Protein AF-A0A443QGS2-F1 (afdb_monomer_lite)

Secondary structure (DSSP, 8-state):
-HHHHHHHHHHHSHHHHHHHHHS-TTTHHHHHHHHHHHHHHHHHHHHHHHHH-GGGGTSS--S-HHHHHHTT-HHHHHHHHHHHHHHTT---TTHHHHHHHHHHHHHHHHHHHHHHH-

Organism: NCBI:txid1965070

Radius of gyration: 27.71 Å; chains: 1; bounding box: 65×20×73 Å

InterPro domains:
  IPR036259 MFS transporter superfamily [G3DSA:1.20.1250.20] (11-88)

pLDDT: mean 75.96, std 11.64, range [50.81, 92.56]

Foldseek 3Di:
DVVVVVVVVCVVCVVVVVVLVVDDPVCSVVSVVVVVVVVVVVVVVVVVVCVVCVVVVVVPQQDDLVVCLVVVVNVSSLVSVVVVCVVVVHDPPCSVVVSVVVSVVVVVVVVVVVVVVD

Sequence (118 aa):
NKQRKVLSTRYLTGGSSLGVETVGPKYRAVAGIAYQFGWATGYVILPCIAYLVRDFRILIIPESIRWQLTHGKEKQAIKSLMNAMKVNKLPMDGIDEKINILKQNLRSVSNEILLMNS

Structure (mmCIF, N/CA/C/O backbone):
data_AF-A0A443QGS2-F1
#
_entry.id   AF-A0A443QGS2-F1
#
loop_
_atom_site.group_PDB
_atom_site.id
_atom_site.type_symbol
_atom_site.label_atom_id
_atom_site.label_alt_id
_atom_site.label_comp_id
_atom_site.label_asym_id
_atom_site.label_entity_id
_atom_site.label_seq_id
_atom_site.pdbx_PDB_ins_code
_atom_site.Cartn_x
_atom_site.Cartn_y
_atom_site.Cartn_z
_atom_site.occupancy
_atom_site.B_iso_or_equiv
_atom_site.auth_seq_id
_atom_site.auth_comp_id
_atom_site.auth_asym_id
_atom_site.auth_atom_id
_atom_site.pdbx_PDB_model_num
ATOM 1 N N . ASN A 1 1 ? 42.484 3.265 -5.809 1.00 56.75 1 ASN A N 1
ATOM 2 C CA . ASN A 1 1 ? 41.052 3.654 -5.892 1.00 56.75 1 ASN A CA 1
ATOM 3 C C . ASN A 1 1 ? 40.466 3.766 -7.306 1.00 56.75 1 ASN A C 1
ATOM 5 O O . ASN A 1 1 ? 39.280 3.509 -7.461 1.00 56.75 1 ASN A O 1
ATOM 9 N N . LYS A 1 2 ? 41.246 4.089 -8.352 1.00 55.62 2 LYS A N 1
ATOM 10 C CA . LYS A 1 2 ? 40.752 4.156 -9.747 1.00 55.62 2 LYS A CA 1
ATOM 11 C C . LYS A 1 2 ? 40.371 2.776 -10.320 1.00 55.62 2 LYS A C 1
ATOM 13 O O . LYS A 1 2 ? 39.297 2.624 -10.884 1.00 55.62 2 LYS A O 1
ATOM 18 N N . GLN A 1 3 ? 41.184 1.750 -10.048 1.00 50.81 3 GLN A N 1
ATOM 19 C CA . GLN A 1 3 ? 40.966 0.370 -10.516 1.00 50.81 3 GLN A CA 1
ATOM 20 C C . GLN A 1 3 ? 39.679 -0.279 -9.966 1.00 50.81 3 GLN A C 1
ATOM 22 O O . GLN A 1 3 ? 38.986 -0.980 -10.693 1.00 50.81 3 GLN A O 1
ATOM 27 N N . ARG A 1 4 ? 39.287 0.006 -8.712 1.00 56.00 4 ARG A N 1
ATOM 28 C CA . ARG A 1 4 ? 38.037 -0.525 -8.128 1.00 56.00 4 ARG A CA 1
ATOM 29 C C . ARG A 1 4 ? 36.776 0.103 -8.730 1.00 56.00 4 ARG A C 1
ATOM 31 O O . ARG A 1 4 ? 35.792 -0.605 -8.909 1.00 56.00 4 ARG A O 1
ATOM 38 N N . LYS A 1 5 ? 36.820 1.389 -9.106 1.00 56.66 5 LYS A N 1
ATOM 39 C CA . LYS A 1 5 ? 35.726 2.034 -9.855 1.00 56.66 5 LYS A CA 1
ATOM 40 C C . LYS A 1 5 ? 35.592 1.447 -11.262 1.00 56.66 5 LYS A C 1
ATOM 42 O O . LYS A 1 5 ? 34.486 1.127 -11.668 1.00 56.66 5 LYS A O 1
ATOM 47 N N . VAL A 1 6 ? 36.710 1.214 -11.957 1.00 59.91 6 VAL A N 1
ATOM 48 C CA . VAL A 1 6 ? 36.713 0.592 -13.296 1.00 59.91 6 VAL A CA 1
ATOM 49 C C . VAL A 1 6 ? 36.167 -0.838 -13.254 1.00 59.91 6 VAL A C 1
ATOM 51 O O . VAL A 1 6 ? 35.366 -1.212 -14.105 1.00 59.91 6 VAL A O 1
ATOM 54 N N . LEU A 1 7 ? 36.548 -1.630 -12.248 1.00 54.41 7 LEU A N 1
ATOM 55 C CA . LEU A 1 7 ? 36.019 -2.983 -12.061 1.00 54.41 7 LEU A CA 1
ATOM 56 C C . LEU A 1 7 ? 34.513 -2.965 -11.751 1.00 54.41 7 LEU A C 1
ATOM 58 O O . LEU A 1 7 ? 33.767 -3.705 -12.378 1.00 54.41 7 LEU A O 1
ATOM 62 N N . SER A 1 8 ? 34.043 -2.073 -10.873 1.00 54.03 8 SER A N 1
ATOM 63 C CA . SER A 1 8 ? 32.611 -1.914 -10.559 1.00 54.03 8 SER A CA 1
ATOM 64 C C . SER A 1 8 ? 31.769 -1.524 -11.779 1.00 54.03 8 SER A C 1
ATOM 66 O O . SER A 1 8 ? 30.695 -2.091 -11.980 1.00 54.03 8 SER A O 1
ATOM 68 N N . THR A 1 9 ? 32.264 -0.618 -12.628 1.00 55.66 9 THR A N 1
ATOM 69 C CA . THR A 1 9 ? 31.581 -0.251 -13.875 1.00 55.66 9 THR A CA 1
ATOM 70 C C . THR A 1 9 ? 31.469 -1.442 -14.827 1.00 55.66 9 THR A C 1
ATOM 72 O O . THR A 1 9 ? 30.424 -1.606 -15.441 1.00 55.66 9 THR A O 1
ATOM 75 N N . ARG A 1 10 ? 32.483 -2.317 -14.898 1.00 54.81 10 ARG A N 1
ATOM 76 C CA . ARG A 1 10 ? 32.477 -3.504 -15.776 1.00 54.81 10 ARG A CA 1
ATOM 77 C C . ARG A 1 10 ? 31.463 -4.575 -15.366 1.00 54.81 10 ARG A C 1
ATOM 79 O O . ARG A 1 10 ? 30.946 -5.256 -16.243 1.00 54.81 10 ARG A O 1
ATOM 86 N N . TYR A 1 11 ? 31.145 -4.717 -14.078 1.00 55.44 11 TYR A N 1
ATOM 87 C CA . TYR A 1 11 ? 30.122 -5.676 -13.632 1.00 55.44 11 TYR A CA 1
ATOM 88 C C . TYR A 1 11 ? 28.693 -5.176 -13.887 1.00 55.44 11 TYR A C 1
ATOM 90 O O . TYR A 1 11 ? 27.824 -5.972 -14.227 1.00 55.44 11 TYR A O 1
ATOM 98 N N . LEU A 1 12 ? 28.453 -3.863 -13.792 1.00 57.66 12 LEU A N 1
ATOM 99 C CA . LEU A 1 12 ? 27.133 -3.264 -14.036 1.00 57.66 12 LEU A CA 1
ATOM 100 C C . LEU A 1 12 ? 26.742 -3.252 -15.525 1.00 57.66 12 LEU A C 1
ATOM 102 O O . LEU A 1 12 ? 25.567 -3.399 -15.844 1.00 57.66 12 LEU A O 1
ATOM 106 N N . THR A 1 13 ? 27.707 -3.123 -16.442 1.00 56.34 13 THR A N 1
ATOM 107 C CA . THR A 1 13 ? 27.484 -3.187 -17.904 1.00 56.34 13 THR A CA 1
ATOM 108 C C . THR A 1 13 ? 27.854 -4.532 -18.534 1.00 56.34 13 THR A C 1
ATOM 110 O O . THR A 1 13 ? 27.702 -4.710 -19.747 1.00 56.34 13 THR A O 1
ATOM 113 N N . GLY A 1 14 ? 28.324 -5.498 -17.741 1.00 61.41 14 GLY A N 1
ATOM 114 C CA . GLY A 1 14 ? 28.805 -6.792 -18.231 1.00 61.41 14 GLY A CA 1
ATOM 115 C C . GLY A 1 14 ? 27.741 -7.580 -18.997 1.00 61.41 14 GLY A C 1
ATOM 116 O O . GLY A 1 14 ? 28.028 -8.112 -20.064 1.00 61.41 14 GLY A O 1
ATOM 117 N N . GLY A 1 15 ? 26.490 -7.570 -18.523 1.00 65.81 15 GLY A N 1
ATOM 118 C CA . GLY A 1 15 ? 25.382 -8.285 -19.172 1.00 65.81 15 GLY A CA 1
ATOM 119 C C . GLY A 1 15 ? 25.067 -7.771 -20.581 1.00 65.81 15 GLY A C 1
ATOM 120 O O . GLY A 1 15 ? 24.931 -8.555 -21.516 1.00 65.81 15 GLY A O 1
ATOM 121 N N . SER A 1 16 ? 25.032 -6.448 -20.762 1.00 61.94 16 SER A N 1
ATOM 122 C CA . SER A 1 16 ? 24.837 -5.828 -22.078 1.00 61.94 16 SER A CA 1
ATOM 123 C C . SER A 1 16 ? 26.016 -6.112 -23.005 1.00 61.94 16 SER A C 1
ATOM 125 O O . SER A 1 16 ? 25.807 -6.387 -24.180 1.00 61.94 16 SER A O 1
ATOM 127 N N . SER A 1 17 ? 27.238 -6.103 -22.460 1.00 60.09 17 SER A N 1
ATOM 128 C CA . SER A 1 17 ? 28.494 -6.316 -23.191 1.00 60.09 17 SER A CA 1
ATOM 129 C C . SER A 1 17 ? 28.584 -7.715 -23.807 1.00 60.09 17 SER A C 1
ATOM 131 O O . SER A 1 17 ? 28.897 -7.824 -24.988 1.00 60.09 17 SER A O 1
ATOM 133 N N . LEU A 1 18 ? 28.219 -8.759 -23.051 1.00 67.88 18 LEU A N 1
ATOM 134 C CA . LEU A 1 18 ? 28.167 -10.149 -23.536 1.00 67.88 18 LEU A CA 1
ATOM 135 C C . LEU A 1 18 ? 27.121 -10.336 -24.653 1.00 67.88 18 LEU A C 1
ATOM 137 O O . LEU A 1 18 ? 27.335 -11.082 -25.611 1.00 67.88 18 LEU A O 1
ATOM 141 N N . GLY A 1 19 ? 26.002 -9.610 -24.563 1.00 64.12 19 GLY A N 1
ATOM 142 C CA . GLY A 1 19 ? 24.993 -9.549 -25.622 1.00 64.12 19 GLY A CA 1
ATOM 143 C C . GLY A 1 19 ? 25.526 -8.890 -26.895 1.00 64.12 19 GLY A C 1
ATOM 144 O O . GLY A 1 19 ? 25.335 -9.424 -27.981 1.00 64.12 19 GLY A O 1
ATOM 145 N N . VAL A 1 20 ? 26.263 -7.774 -26.788 1.00 65.38 20 VAL A N 1
ATOM 146 C CA . VAL A 1 20 ? 26.910 -7.155 -27.965 1.00 65.38 20 VAL A CA 1
ATOM 147 C C . VAL A 1 20 ? 28.120 -7.945 -28.482 1.00 65.38 20 VAL A C 1
ATOM 149 O O . VAL A 1 20 ? 28.579 -7.711 -29.600 1.00 65.38 20 VAL A O 1
ATOM 152 N N . GLU A 1 21 ? 28.659 -8.860 -27.680 1.00 68.88 21 GLU A N 1
ATOM 153 C CA . GLU A 1 21 ? 29.773 -9.735 -28.044 1.00 68.88 21 GLU A CA 1
ATOM 154 C C . GLU A 1 21 ? 29.316 -10.923 -28.902 1.00 68.88 21 GLU A C 1
ATOM 156 O O . GLU A 1 21 ? 30.022 -11.301 -29.835 1.00 68.88 21 GLU A O 1
ATOM 161 N N . THR A 1 22 ? 28.105 -11.436 -28.661 1.00 69.31 22 THR A N 1
ATOM 162 C CA . THR A 1 22 ? 27.481 -12.516 -29.449 1.00 69.31 22 THR A CA 1
ATOM 163 C C . THR A 1 22 ? 26.924 -12.046 -30.799 1.00 69.31 22 THR A C 1
ATOM 165 O O . THR A 1 22 ? 26.867 -12.835 -31.742 1.00 69.31 22 THR A O 1
ATOM 168 N N . VAL A 1 23 ? 26.574 -10.762 -30.951 1.00 64.94 23 VAL A N 1
ATOM 169 C CA . VAL A 1 23 ? 26.266 -10.150 -32.262 1.00 64.94 23 VAL A CA 1
ATOM 170 C C . VAL A 1 23 ? 27.534 -9.626 -32.940 1.00 64.94 23 VAL A C 1
ATOM 172 O O . VAL A 1 23 ? 28.334 -8.891 -32.360 1.00 64.94 23 VAL A O 1
ATOM 175 N N . GLY A 1 24 ? 27.702 -9.965 -34.220 1.00 64.25 24 GLY A N 1
ATOM 176 C CA . GLY A 1 24 ? 28.843 -9.519 -35.023 1.00 64.25 24 GLY A CA 1
ATOM 177 C C . GLY A 1 24 ? 28.987 -7.984 -35.096 1.00 64.25 24 GLY A C 1
ATOM 178 O O . GLY A 1 24 ? 28.000 -7.254 -34.956 1.00 64.25 24 GLY A O 1
ATOM 179 N N . PRO A 1 25 ? 30.202 -7.462 -35.374 1.00 63.53 25 PRO A N 1
ATOM 180 C CA . PRO A 1 25 ? 30.545 -6.034 -35.286 1.00 63.53 25 PRO A CA 1
ATOM 181 C C . PRO A 1 25 ? 29.635 -5.096 -36.095 1.00 63.53 25 PRO A C 1
ATOM 183 O O . PRO A 1 25 ? 29.470 -3.940 -35.715 1.00 63.53 25 PRO A O 1
ATOM 186 N N . LYS A 1 26 ? 28.992 -5.594 -37.160 1.00 67.19 26 LYS A N 1
ATOM 187 C CA . LYS A 1 26 ? 28.046 -4.833 -37.991 1.00 67.19 26 LYS A CA 1
ATOM 188 C C . LYS A 1 26 ? 26.722 -4.488 -37.292 1.00 67.19 26 LYS A C 1
ATOM 190 O O . LYS A 1 26 ? 26.109 -3.493 -37.656 1.00 67.19 26 LYS A O 1
ATOM 195 N N . TYR A 1 27 ? 26.290 -5.260 -36.292 1.00 68.56 27 TYR A N 1
ATOM 196 C CA . TYR A 1 27 ? 24.969 -5.102 -35.660 1.00 68.56 27 TYR A CA 1
ATOM 197 C C . TYR A 1 27 ? 25.027 -4.564 -34.225 1.00 68.56 27 TYR A C 1
ATOM 199 O O . TYR A 1 27 ? 23.987 -4.351 -33.602 1.00 68.56 27 TYR A O 1
ATOM 207 N N . ARG A 1 28 ? 26.228 -4.284 -33.697 1.00 69.06 28 ARG A N 1
ATOM 208 C CA . ARG A 1 28 ? 26.406 -3.846 -32.302 1.00 69.06 28 ARG A CA 1
ATOM 209 C C . ARG A 1 28 ? 25.696 -2.537 -31.971 1.00 69.06 28 ARG A C 1
ATOM 211 O O . ARG A 1 28 ? 25.069 -2.428 -30.922 1.00 69.06 28 ARG A O 1
ATOM 218 N N . ALA A 1 29 ? 25.766 -1.560 -32.875 1.00 71.19 29 ALA A N 1
ATOM 219 C CA . ALA A 1 29 ? 25.097 -0.274 -32.694 1.00 71.19 29 ALA A CA 1
ATOM 220 C C . ALA A 1 29 ? 23.567 -0.432 -32.668 1.00 71.19 29 ALA A C 1
ATOM 222 O O . ALA A 1 29 ? 22.901 0.156 -31.822 1.00 71.19 29 ALA A O 1
ATOM 223 N N . VAL A 1 30 ? 23.019 -1.288 -33.536 1.00 76.75 30 VAL A N 1
ATOM 224 C CA . VAL A 1 30 ? 21.575 -1.554 -33.616 1.00 76.75 30 VAL A CA 1
ATOM 225 C C . VAL A 1 30 ? 21.073 -2.258 -32.353 1.00 76.75 30 VAL A C 1
ATOM 227 O O . VAL A 1 30 ? 20.041 -1.867 -31.816 1.00 76.75 30 VAL A O 1
ATOM 230 N N . ALA A 1 31 ? 21.821 -3.234 -31.828 1.00 73.19 31 ALA A N 1
ATOM 231 C CA . ALA A 1 31 ? 21.474 -3.924 -30.584 1.00 73.19 31 ALA A CA 1
ATOM 232 C C . ALA A 1 31 ? 21.457 -2.974 -29.370 1.00 73.19 31 ALA A C 1
ATOM 234 O O . ALA A 1 31 ? 20.539 -3.028 -28.551 1.00 73.19 31 ALA A O 1
ATOM 235 N N . GLY A 1 32 ? 22.432 -2.059 -29.282 1.00 73.69 32 GLY A N 1
ATOM 236 C CA . GLY A 1 32 ? 22.455 -1.024 -28.245 1.00 73.69 32 GLY A CA 1
ATOM 237 C C . GLY A 1 32 ? 21.268 -0.064 -28.350 1.00 73.69 32 GLY A C 1
ATOM 238 O O . GLY A 1 32 ? 20.624 0.235 -27.348 1.00 73.69 32 GLY A O 1
ATOM 239 N N . ILE A 1 33 ? 20.930 0.368 -29.566 1.00 80.31 33 ILE A N 1
ATOM 240 C CA . ILE A 1 33 ? 19.781 1.243 -29.826 1.00 80.31 33 ILE A CA 1
ATOM 241 C C . ILE A 1 33 ? 18.462 0.542 -29.464 1.00 80.31 33 ILE A C 1
ATOM 243 O O . ILE A 1 33 ? 17.637 1.124 -28.764 1.00 80.31 33 ILE A O 1
ATOM 247 N N . ALA A 1 34 ? 18.282 -0.721 -29.859 1.00 82.31 34 ALA A N 1
ATOM 248 C CA . ALA A 1 34 ? 17.091 -1.507 -29.531 1.00 82.31 34 ALA A CA 1
ATOM 249 C C . ALA A 1 34 ? 16.896 -1.675 -28.013 1.00 82.31 34 ALA A C 1
ATOM 251 O O . ALA A 1 34 ? 15.777 -1.548 -27.516 1.00 82.31 34 ALA A O 1
ATOM 252 N N . TYR A 1 35 ? 17.983 -1.888 -27.263 1.00 79.62 35 TYR A N 1
ATOM 253 C CA . TYR A 1 35 ? 17.939 -1.953 -25.801 1.00 79.62 35 TYR A CA 1
ATOM 254 C C . TYR A 1 35 ? 17.467 -0.630 -25.181 1.00 79.62 35 TYR A C 1
ATOM 256 O O . TYR A 1 35 ? 16.583 -0.625 -24.324 1.00 79.62 35 TYR A O 1
ATOM 264 N N . GLN A 1 36 ? 18.002 0.498 -25.656 1.00 81.50 36 GLN A N 1
ATOM 265 C CA . GLN A 1 36 ? 17.595 1.823 -25.178 1.00 81.50 36 GLN A CA 1
ATOM 266 C C . GLN A 1 36 ? 16.138 2.142 -25.523 1.00 81.50 36 GLN A C 1
ATOM 268 O O . GLN A 1 36 ? 15.435 2.731 -24.703 1.00 81.50 36 GLN A O 1
ATOM 273 N N . PHE A 1 37 ? 15.657 1.706 -26.690 1.00 86.31 37 PHE A N 1
ATOM 274 C CA . PHE A 1 37 ? 14.241 1.811 -27.036 1.00 86.31 37 PHE A CA 1
ATOM 275 C C . PHE A 1 37 ? 13.359 0.992 -26.093 1.00 86.31 37 PHE A C 1
ATOM 277 O O . PHE A 1 37 ? 12.353 1.518 -25.637 1.00 86.31 37 PHE A O 1
ATOM 284 N N . GLY A 1 38 ? 13.753 -0.228 -25.714 1.00 86.56 38 GLY A N 1
ATOM 285 C CA . GLY A 1 38 ? 13.016 -1.017 -24.717 1.00 86.56 38 GLY A CA 1
ATOM 286 C C . GLY A 1 38 ? 12.844 -0.280 -23.382 1.00 86.56 38 GLY A C 1
ATOM 287 O O . GLY A 1 38 ? 11.741 -0.226 -22.834 1.00 86.56 38 GLY A O 1
ATOM 288 N N . TRP A 1 39 ? 13.908 0.367 -22.899 1.00 84.62 39 TRP A N 1
ATOM 289 C CA . TRP A 1 39 ? 13.856 1.197 -21.691 1.00 84.62 39 TRP A CA 1
ATOM 290 C C . TRP A 1 39 ? 12.990 2.448 -21.860 1.00 84.62 39 TRP A C 1
ATOM 292 O O . TRP A 1 39 ? 12.152 2.733 -21.003 1.00 84.62 39 TRP A O 1
ATOM 302 N N . ALA A 1 40 ? 13.150 3.180 -22.964 1.00 90.06 40 ALA A N 1
ATOM 303 C CA . ALA A 1 40 ? 12.357 4.374 -23.253 1.00 90.06 40 ALA A CA 1
ATOM 304 C C . ALA A 1 40 ? 10.860 4.046 -23.368 1.00 90.06 40 ALA A C 1
ATOM 306 O O . ALA A 1 40 ? 10.021 4.733 -22.786 1.00 90.06 40 ALA A O 1
ATOM 307 N N . THR A 1 41 ? 10.524 2.953 -24.051 1.00 90.88 41 THR A N 1
ATOM 308 C CA . THR A 1 41 ? 9.157 2.447 -24.164 1.00 90.88 41 THR A CA 1
ATOM 309 C C . THR A 1 41 ? 8.591 2.078 -22.794 1.00 90.88 41 THR A C 1
ATOM 311 O O . THR A 1 41 ? 7.462 2.457 -22.495 1.00 90.88 41 THR A O 1
ATOM 314 N N . GLY A 1 42 ? 9.375 1.441 -21.918 1.00 90.75 42 GLY A N 1
ATOM 315 C CA . GLY A 1 42 ? 8.975 1.185 -20.530 1.00 90.75 42 GLY A CA 1
ATOM 316 C C . GLY A 1 42 ? 8.622 2.464 -19.761 1.00 90.75 42 GLY A C 1
ATOM 317 O O . GLY A 1 42 ? 7.556 2.534 -19.151 1.00 90.75 42 GLY A O 1
ATOM 318 N N . TYR A 1 43 ? 9.457 3.504 -19.853 1.00 89.31 43 TYR A N 1
ATOM 319 C CA . TYR A 1 43 ? 9.202 4.799 -19.205 1.00 89.31 43 TYR A CA 1
ATOM 320 C C . TYR A 1 43 ? 7.965 5.530 -19.730 1.00 89.31 43 TYR A C 1
ATOM 322 O O . TYR A 1 43 ? 7.358 6.287 -18.979 1.00 89.31 43 TYR A O 1
ATOM 330 N N . VAL A 1 44 ? 7.581 5.316 -20.989 1.00 92.56 44 VAL A N 1
ATOM 331 C CA . VAL A 1 44 ? 6.370 5.911 -21.577 1.00 92.56 44 VAL A CA 1
ATOM 332 C C . VAL A 1 44 ? 5.126 5.081 -21.246 1.00 92.56 44 VAL A C 1
ATOM 334 O O . VAL A 1 44 ? 4.073 5.639 -20.939 1.00 92.56 44 VAL A O 1
ATOM 337 N N . ILE A 1 45 ? 5.238 3.751 -21.250 1.00 91.81 45 ILE A N 1
ATOM 338 C CA . ILE A 1 45 ? 4.121 2.841 -20.966 1.00 91.81 45 ILE A CA 1
ATOM 339 C C . ILE A 1 45 ? 3.718 2.894 -19.490 1.00 91.81 45 ILE A C 1
ATOM 341 O O . ILE A 1 45 ? 2.525 2.891 -19.193 1.00 91.81 45 ILE A O 1
ATOM 345 N N . LEU A 1 46 ? 4.673 2.981 -18.560 1.00 85.69 46 LEU A N 1
ATOM 346 C CA . LEU A 1 46 ? 4.391 2.975 -17.121 1.00 85.69 46 LEU A CA 1
ATOM 347 C C . LEU A 1 46 ? 3.412 4.089 -16.673 1.00 85.69 46 LEU A C 1
ATOM 349 O O . LEU A 1 46 ? 2.402 3.760 -16.048 1.00 85.69 46 LEU A O 1
ATOM 353 N N . PRO A 1 47 ? 3.618 5.381 -17.013 1.00 87.06 47 PRO A N 1
ATOM 354 C CA . PRO A 1 47 ? 2.655 6.437 -16.706 1.00 87.06 47 PRO A CA 1
ATOM 355 C C . PRO A 1 47 ? 1.372 6.325 -17.538 1.00 87.06 47 PRO A C 1
ATOM 357 O O . PRO A 1 47 ? 0.318 6.749 -17.074 1.00 87.06 47 PRO A O 1
ATOM 360 N N . CYS A 1 48 ? 1.428 5.733 -18.735 1.00 84.94 48 CYS A N 1
ATOM 361 C CA . CYS A 1 48 ? 0.247 5.507 -19.568 1.00 84.94 48 CYS A CA 1
ATOM 362 C C . CYS A 1 48 ? -0.705 4.483 -18.919 1.00 84.94 48 CYS A C 1
ATOM 364 O O . CYS A 1 48 ? -1.900 4.741 -18.780 1.00 84.94 48 CYS A O 1
ATOM 366 N N . ILE A 1 49 ? -0.166 3.372 -18.405 1.00 83.94 49 ILE A N 1
ATOM 367 C CA . ILE A 1 49 ? -0.921 2.387 -17.616 1.00 83.94 49 ILE A CA 1
ATOM 368 C C . ILE A 1 49 ? -1.394 3.006 -16.298 1.00 83.94 49 ILE A C 1
ATOM 370 O O . ILE A 1 49 ? -2.551 2.827 -15.925 1.00 83.94 49 ILE A O 1
ATOM 374 N N . ALA A 1 50 ? -0.543 3.776 -15.613 1.00 82.56 50 ALA A N 1
ATOM 375 C CA . ALA A 1 50 ? -0.929 4.462 -14.379 1.00 82.56 50 ALA A CA 1
ATOM 376 C C . ALA A 1 50 ? -2.056 5.494 -14.594 1.00 82.56 50 ALA A C 1
ATOM 378 O O . ALA A 1 50 ? -2.863 5.722 -13.695 1.00 82.56 50 ALA A O 1
ATOM 379 N N . TYR A 1 51 ? -2.139 6.105 -15.781 1.00 78.75 51 TYR A N 1
ATOM 380 C CA . TYR A 1 51 ? -3.233 7.002 -16.150 1.00 78.75 51 TYR A CA 1
ATOM 381 C C . TYR A 1 51 ? -4.547 6.246 -16.391 1.00 78.75 51 TYR A C 1
ATOM 383 O O . TYR A 1 51 ? -5.607 6.710 -15.963 1.00 78.75 51 TYR A O 1
ATOM 391 N N . LEU A 1 52 ? -4.480 5.081 -17.046 1.00 79.06 52 LEU A N 1
ATOM 392 C CA . LEU A 1 52 ? -5.643 4.226 -17.310 1.00 79.06 52 LEU A CA 1
ATOM 393 C C . LEU A 1 52 ? -6.166 3.549 -16.032 1.00 79.06 52 LEU A C 1
ATOM 395 O O . LEU A 1 52 ? -7.374 3.466 -15.828 1.00 79.06 52 LEU A O 1
ATOM 399 N N . VAL A 1 53 ? -5.274 3.130 -15.133 1.00 73.38 53 VAL A N 1
ATOM 400 C CA . VAL A 1 53 ? -5.608 2.539 -13.827 1.00 73.38 53 VAL A CA 1
ATOM 401 C C . VAL A 1 53 ? -5.573 3.631 -12.752 1.00 73.38 53 VAL A C 1
ATOM 403 O O . VAL A 1 53 ? -4.739 3.639 -11.847 1.00 73.38 53 VAL A O 1
ATOM 406 N N . ARG A 1 54 ? -6.498 4.594 -12.852 1.00 63.50 54 ARG A N 1
ATOM 407 C CA . ARG A 1 54 ? -6.636 5.713 -11.892 1.00 63.50 54 ARG A CA 1
ATOM 408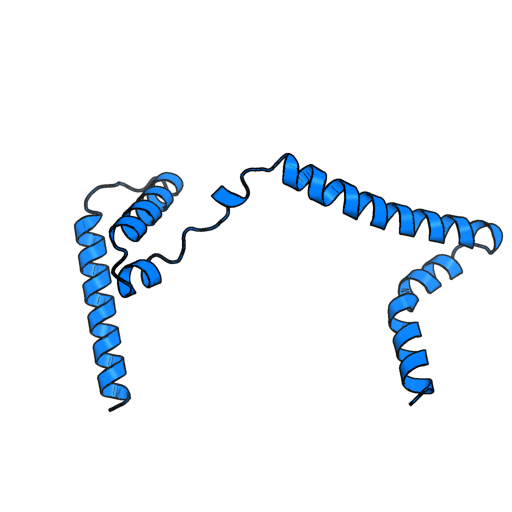 C C . ARG A 1 54 ? -7.002 5.244 -10.469 1.00 63.50 54 ARG A C 1
ATOM 410 O O . ARG A 1 54 ? -6.793 5.975 -9.500 1.00 63.50 54 ARG A O 1
ATOM 417 N N . ASP A 1 55 ? -7.498 4.016 -10.337 1.00 60.84 55 ASP A N 1
ATOM 418 C CA . ASP A 1 55 ? -8.012 3.424 -9.098 1.00 60.84 55 ASP A CA 1
ATOM 419 C C . ASP A 1 55 ? -6.950 2.765 -8.205 1.00 60.84 55 ASP A C 1
ATOM 421 O O . ASP A 1 55 ? -7.287 2.026 -7.281 1.00 60.84 55 ASP A O 1
ATOM 425 N N . PHE A 1 56 ? -5.658 3.066 -8.377 1.00 59.88 56 PHE A N 1
ATOM 426 C CA . PHE A 1 56 ? -4.632 2.605 -7.426 1.00 59.88 56 PHE A CA 1
ATOM 427 C C . PHE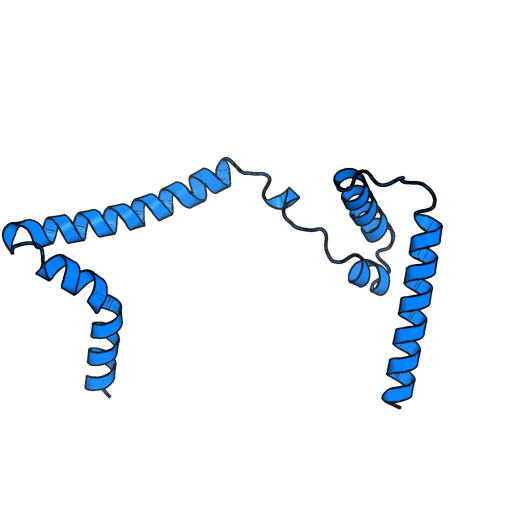 A 1 56 ? -4.926 3.041 -5.976 1.00 59.88 56 PHE A C 1
ATOM 429 O O . PHE A 1 56 ? -4.466 2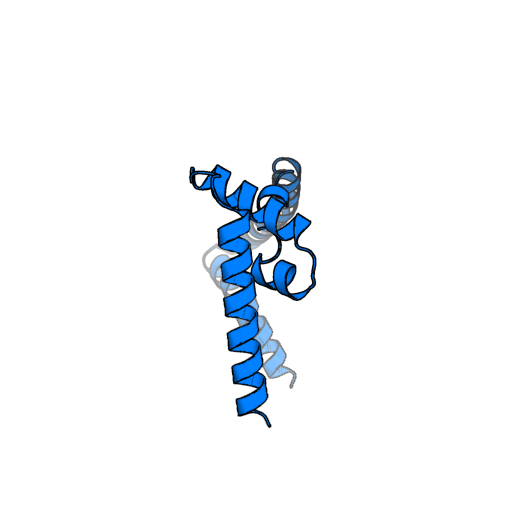.403 -5.036 1.00 59.88 56 PHE A O 1
ATOM 436 N N . ARG A 1 57 ? -5.740 4.091 -5.779 1.00 55.88 57 ARG A N 1
ATOM 437 C CA . ARG A 1 57 ? -6.221 4.537 -4.460 1.00 55.88 57 ARG A CA 1
ATOM 438 C C . ARG A 1 57 ? -7.193 3.562 -3.792 1.00 55.88 57 ARG A C 1
ATOM 440 O O . ARG A 1 57 ? -7.264 3.562 -2.571 1.00 55.88 57 ARG A O 1
ATOM 447 N N . ILE A 1 58 ? -7.905 2.730 -4.555 1.00 56.47 58 ILE A N 1
ATOM 448 C CA . ILE A 1 58 ? -8.713 1.624 -4.009 1.00 56.47 58 ILE A CA 1
ATOM 449 C C . ILE A 1 58 ? -7.807 0.478 -3.535 1.00 56.47 58 ILE A C 1
ATOM 451 O O . ILE A 1 58 ? -8.167 -0.243 -2.609 1.00 56.47 58 ILE A O 1
ATOM 455 N N . LEU A 1 59 ? -6.608 0.352 -4.117 1.00 53.09 59 LEU A N 1
ATOM 456 C CA . LEU A 1 59 ? -5.589 -0.609 -3.690 1.00 53.09 59 LEU A CA 1
ATOM 457 C C . LEU A 1 59 ? -4.751 -0.124 -2.496 1.00 53.09 59 LEU A C 1
ATOM 459 O O . LEU A 1 59 ? -4.010 -0.916 -1.913 1.00 53.09 59 LEU A O 1
ATOM 463 N N . ILE A 1 60 ? -4.854 1.159 -2.123 1.00 58.22 60 ILE A N 1
ATOM 464 C CA . ILE A 1 60 ? -4.295 1.655 -0.865 1.00 58.22 60 ILE A CA 1
ATOM 465 C C . ILE A 1 60 ? -5.164 1.061 0.237 1.00 58.22 60 ILE A C 1
ATOM 467 O O . ILE A 1 60 ? -6.238 1.570 0.560 1.00 58.22 60 ILE A O 1
ATOM 471 N N . ILE A 1 61 ? -4.693 -0.064 0.767 1.00 61.38 61 ILE A N 1
ATOM 472 C CA . ILE A 1 61 ? -5.211 -0.707 1.968 1.00 61.38 61 ILE A CA 1
ATOM 473 C C . ILE A 1 61 ? -5.457 0.414 2.986 1.00 61.38 61 ILE A C 1
ATOM 475 O O . ILE A 1 61 ? -4.527 1.181 3.256 1.00 61.38 61 ILE A O 1
ATOM 479 N N . PRO A 1 62 ? -6.690 0.580 3.501 1.00 63.84 62 PRO A N 1
ATOM 480 C CA . PRO A 1 62 ? -6.940 1.599 4.503 1.00 63.84 62 PRO A CA 1
ATOM 481 C C . PRO A 1 62 ? -5.939 1.410 5.643 1.00 63.84 62 PRO A C 1
ATOM 483 O O . PRO A 1 62 ? -5.679 0.275 6.044 1.00 63.84 62 PRO A O 1
ATOM 486 N N . GLU A 1 63 ? -5.367 2.517 6.125 1.00 66.88 63 GLU A N 1
ATOM 487 C CA . GLU A 1 63 ? -4.459 2.536 7.278 1.00 66.88 63 GLU A CA 1
ATOM 488 C C . GLU A 1 63 ? -4.915 1.553 8.360 1.00 66.88 63 GLU A C 1
ATOM 490 O O . GLU A 1 63 ? -6.117 1.411 8.609 1.00 66.88 63 GLU A O 1
ATOM 495 N N . SER A 1 64 ? -3.962 0.863 8.994 1.00 78.81 64 SER A N 1
ATOM 496 C CA . SER A 1 64 ? -4.284 -0.290 9.841 1.00 78.81 64 SER A CA 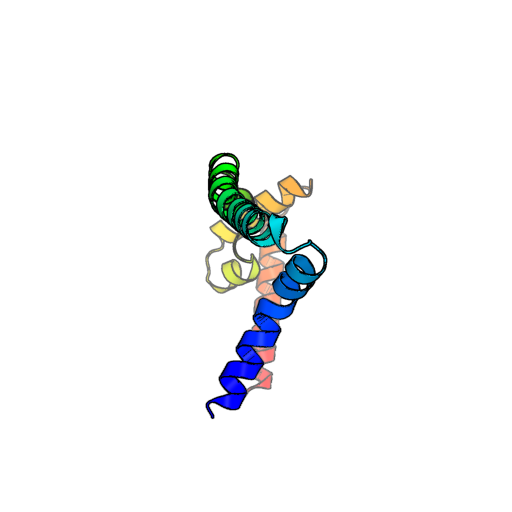1
ATOM 497 C C . SER A 1 64 ? -5.368 0.033 10.882 1.00 78.81 64 SER A C 1
ATOM 499 O O . SER A 1 64 ? -5.291 1.027 11.610 1.00 78.81 64 SER A O 1
ATOM 501 N N . ILE A 1 65 ? -6.370 -0.850 10.991 1.00 82.75 65 ILE A N 1
ATOM 502 C CA . ILE A 1 65 ? -7.492 -0.707 11.940 1.00 82.75 65 ILE A CA 1
ATOM 503 C C . ILE A 1 65 ? -6.960 -0.522 13.369 1.00 82.75 65 ILE A C 1
ATOM 505 O O . ILE A 1 65 ? -7.470 0.293 14.134 1.00 82.75 65 ILE A O 1
ATOM 509 N N . ARG A 1 66 ? -5.873 -1.223 13.711 1.00 80.88 66 ARG A N 1
ATOM 510 C CA . ARG A 1 66 ? -5.198 -1.112 15.008 1.00 80.88 66 ARG A CA 1
ATOM 511 C C . ARG A 1 66 ? -4.664 0.298 15.275 1.00 80.88 66 ARG A C 1
ATOM 513 O O . ARG A 1 66 ? -4.908 0.819 16.357 1.00 80.88 66 ARG A O 1
ATOM 520 N N . TRP A 1 67 ? -3.973 0.923 14.320 1.00 84.50 67 TRP A N 1
ATOM 521 C CA . TRP A 1 67 ? -3.451 2.286 14.487 1.00 84.50 67 TRP A CA 1
ATOM 522 C C . TRP A 1 67 ? -4.578 3.311 14.630 1.00 84.50 67 TRP A C 1
ATOM 524 O O . TRP A 1 67 ? -4.517 4.200 15.479 1.00 84.50 67 TRP A O 1
ATOM 534 N N . GLN A 1 68 ? -5.648 3.154 13.849 1.00 85.50 68 GLN A N 1
ATOM 535 C CA . GLN A 1 68 ? -6.817 4.029 13.942 1.00 85.50 68 GLN A CA 1
ATOM 536 C C . GLN A 1 68 ? -7.493 3.931 15.321 1.00 85.50 68 GLN A C 1
ATOM 538 O O . GLN A 1 68 ? -7.902 4.957 15.868 1.00 85.50 68 GLN A O 1
ATOM 543 N N . LEU A 1 69 ? -7.553 2.729 15.909 1.00 83.81 69 LEU A N 1
ATOM 544 C CA . LEU A 1 69 ? -8.090 2.505 17.256 1.00 83.81 69 LEU A CA 1
ATOM 545 C C . LEU A 1 69 ? -7.207 3.102 18.360 1.00 83.81 69 LEU A C 1
ATOM 547 O O . LEU A 1 69 ? -7.746 3.657 19.314 1.00 83.81 69 LEU A O 1
ATOM 551 N N . THR A 1 70 ? -5.878 3.034 18.239 1.00 82.56 70 THR A N 1
ATOM 552 C CA . THR A 1 70 ? -4.974 3.608 19.255 1.00 82.56 70 THR A CA 1
ATOM 553 C C . THR A 1 70 ? -4.912 5.136 19.214 1.00 82.56 70 THR A C 1
ATOM 555 O O . THR A 1 70 ? -4.661 5.756 20.240 1.00 82.56 70 THR A O 1
ATOM 558 N N . HIS A 1 71 ? -5.194 5.755 18.063 1.00 83.50 71 HIS A N 1
ATOM 559 C CA . HIS A 1 71 ? -5.168 7.214 17.878 1.00 83.50 71 HIS A CA 1
ATOM 560 C C . HIS A 1 71 ? -6.553 7.875 18.010 1.00 83.50 71 HIS A C 1
ATOM 562 O O . HIS A 1 71 ? -6.734 9.017 17.586 1.00 83.50 71 HIS A O 1
ATOM 568 N N . GLY A 1 72 ? -7.559 7.161 18.531 1.00 82.19 72 GLY A N 1
ATOM 569 C CA . GLY A 1 72 ? -8.913 7.696 18.740 1.00 82.19 72 GLY A CA 1
ATOM 570 C C . GLY A 1 72 ? -9.699 7.991 17.453 1.00 82.19 72 GLY A C 1
ATOM 571 O O . GLY A 1 72 ? -10.755 8.621 17.494 1.00 82.19 72 GLY A O 1
ATOM 572 N N . LYS A 1 73 ? -9.230 7.526 16.286 1.00 84.94 73 LYS A N 1
ATOM 573 C CA . LYS A 1 73 ? -9.887 7.718 14.978 1.00 84.94 73 LYS A CA 1
ATOM 574 C C . LYS A 1 73 ? -10.909 6.612 14.697 1.00 84.94 73 LYS A C 1
ATOM 576 O O . LYS A 1 73 ? -10.893 5.970 13.647 1.00 84.94 73 LYS A O 1
ATOM 581 N N . GLU A 1 74 ? -11.835 6.406 15.626 1.00 83.38 74 GLU A N 1
ATOM 582 C CA . GLU A 1 74 ? -12.749 5.252 15.623 1.00 83.38 74 GLU A CA 1
ATOM 583 C C . GLU A 1 74 ? -13.681 5.218 14.408 1.00 83.38 74 GLU A C 1
ATOM 585 O O . GLU A 1 74 ? -13.869 4.176 13.788 1.00 83.38 74 GLU A O 1
ATOM 590 N N . LYS A 1 75 ? -14.198 6.381 13.996 1.00 84.44 75 LYS A N 1
ATOM 591 C CA . LYS A 1 75 ? -15.058 6.496 12.808 1.00 84.44 75 LYS A CA 1
ATOM 592 C C . LYS A 1 75 ? -14.348 6.030 11.529 1.00 84.44 75 LYS A C 1
ATOM 594 O O . LYS A 1 75 ? -14.984 5.465 10.642 1.00 84.44 75 LYS A O 1
ATOM 599 N N . GLN A 1 76 ? -13.034 6.254 11.431 1.00 83.50 76 GLN A N 1
ATOM 600 C CA . GLN A 1 76 ? -12.238 5.792 10.290 1.00 83.50 76 GLN A CA 1
ATOM 601 C C . GLN A 1 76 ? -12.012 4.281 10.362 1.00 83.50 76 GLN A C 1
ATOM 603 O O . GLN A 1 76 ? -12.200 3.609 9.353 1.00 83.50 76 GLN A O 1
ATOM 608 N N . ALA A 1 77 ? -11.724 3.750 11.556 1.00 82.62 77 ALA A N 1
ATOM 609 C CA . ALA A 1 77 ? -11.603 2.311 11.796 1.00 82.62 77 ALA A CA 1
ATOM 610 C C . ALA A 1 77 ? -12.870 1.548 11.393 1.00 82.62 77 ALA A C 1
ATOM 612 O O . ALA A 1 77 ? -12.781 0.549 10.680 1.00 82.62 77 ALA A O 1
ATOM 613 N N . ILE A 1 78 ? -14.046 2.061 11.770 1.00 85.00 78 ILE A N 1
ATOM 614 C CA . ILE A 1 78 ? -15.343 1.481 11.398 1.00 85.00 78 ILE A CA 1
ATOM 615 C C . ILE A 1 78 ? -15.508 1.469 9.877 1.00 85.00 78 ILE A C 1
ATOM 617 O O . ILE A 1 78 ? -15.831 0.434 9.303 1.00 85.00 78 ILE A O 1
ATOM 621 N N . LYS A 1 79 ? -15.235 2.590 9.198 1.00 85.88 79 LYS A N 1
ATOM 622 C CA . LYS A 1 79 ? -15.357 2.686 7.735 1.00 85.88 79 LYS A CA 1
ATOM 623 C C . LYS A 1 79 ? -14.432 1.701 7.009 1.00 85.88 79 LYS A C 1
ATOM 625 O O . LYS A 1 79 ? -14.860 1.042 6.062 1.00 85.88 79 LYS A O 1
ATOM 630 N N . SER A 1 80 ? -13.182 1.592 7.455 1.00 83.62 80 SER A N 1
ATOM 631 C CA . SER A 1 80 ? -12.200 0.645 6.915 1.00 83.62 80 SER A CA 1
ATOM 632 C C . SER A 1 80 ? -12.650 -0.804 7.114 1.00 83.62 80 SER A C 1
ATOM 634 O O . SER A 1 80 ? -12.615 -1.598 6.174 1.00 83.62 80 SER A O 1
ATOM 636 N N . LEU A 1 81 ? -13.130 -1.132 8.317 1.00 81.50 81 LEU A N 1
ATOM 637 C CA . LEU A 1 81 ? -13.626 -2.461 8.663 1.00 81.50 81 LEU A CA 1
ATOM 638 C C . LEU A 1 81 ? -14.881 -2.822 7.857 1.00 81.50 81 LEU A C 1
ATOM 640 O O . LEU A 1 81 ? -14.946 -3.911 7.300 1.00 81.50 81 LEU A O 1
ATOM 644 N N . MET A 1 82 ? -15.827 -1.894 7.704 1.00 82.44 82 MET A N 1
ATOM 645 C CA . MET A 1 82 ? -17.020 -2.078 6.870 1.00 82.44 82 MET A CA 1
ATOM 646 C C . MET A 1 82 ? -16.662 -2.383 5.412 1.00 82.44 82 MET A C 1
ATOM 648 O O . MET A 1 82 ? -17.265 -3.260 4.798 1.00 82.44 82 MET A O 1
ATOM 652 N N . ASN A 1 83 ? -15.671 -1.689 4.847 1.00 81.75 83 ASN A N 1
ATOM 653 C CA . ASN A 1 83 ? -15.199 -1.975 3.492 1.00 81.75 83 ASN A CA 1
ATOM 654 C C . ASN A 1 83 ? -14.545 -3.360 3.398 1.00 81.75 83 ASN A C 1
ATOM 656 O O . ASN A 1 83 ? -14.844 -4.107 2.467 1.00 81.75 83 ASN A O 1
ATOM 660 N N . ALA A 1 84 ? -13.714 -3.734 4.375 1.00 80.19 84 ALA A N 1
ATOM 661 C CA . ALA A 1 84 ? -13.113 -5.065 4.432 1.00 80.19 84 ALA A CA 1
ATOM 662 C C . ALA A 1 84 ? -14.177 -6.169 4.554 1.00 80.19 84 ALA A C 1
ATOM 664 O O . ALA A 1 84 ? -14.104 -7.183 3.865 1.00 80.19 84 ALA A O 1
ATOM 665 N N . MET A 1 85 ? -15.211 -5.959 5.370 1.00 80.25 85 MET A N 1
ATOM 666 C CA . MET A 1 85 ? -16.323 -6.899 5.532 1.00 80.25 85 MET A CA 1
ATOM 667 C C . MET A 1 85 ? -17.164 -7.034 4.261 1.00 80.25 85 MET A C 1
ATOM 669 O O . MET A 1 85 ? -17.540 -8.152 3.918 1.00 80.25 85 MET A O 1
ATOM 673 N N . LYS A 1 86 ? -17.393 -5.940 3.517 1.00 81.06 86 LYS A N 1
ATOM 674 C CA . LYS A 1 86 ? -18.061 -5.977 2.202 1.00 81.06 86 LYS A CA 1
ATOM 675 C C . LYS A 1 86 ? -17.287 -6.816 1.187 1.00 81.06 86 LYS A C 1
ATOM 677 O O . LYS A 1 86 ? -17.889 -7.636 0.500 1.00 81.06 86 LYS A O 1
ATOM 682 N N . VAL A 1 87 ? -15.967 -6.636 1.111 1.00 80.06 87 VAL A N 1
ATOM 683 C CA . VAL A 1 87 ? -15.098 -7.431 0.223 1.00 80.06 87 VAL A CA 1
ATOM 684 C C . VAL A 1 87 ? -15.102 -8.903 0.644 1.00 80.06 87 VAL A C 1
ATOM 686 O O . VAL A 1 87 ? -15.215 -9.787 -0.202 1.00 80.06 87 VAL A O 1
ATOM 689 N N . ASN A 1 88 ? -15.067 -9.161 1.953 1.00 80.00 88 ASN A N 1
ATOM 690 C CA . ASN A 1 88 ? -15.045 -10.507 2.525 1.00 80.00 88 ASN A CA 1
ATOM 691 C C . ASN A 1 88 ? -16.434 -11.161 2.656 1.00 80.00 88 ASN A C 1
ATOM 693 O O . ASN A 1 88 ? -16.518 -12.284 3.146 1.00 80.00 88 ASN A O 1
ATOM 697 N N . LYS A 1 89 ? -17.517 -10.487 2.234 1.00 84.44 89 LYS A N 1
ATOM 698 C CA . LYS A 1 89 ? -18.915 -10.957 2.333 1.00 84.44 89 LYS A CA 1
ATOM 699 C C . LYS A 1 89 ? -19.307 -11.429 3.746 1.00 84.44 89 LYS A C 1
ATOM 701 O O . LYS A 1 89 ? -20.023 -12.415 3.899 1.00 84.44 89 LYS A O 1
ATOM 706 N N . LEU A 1 90 ? -18.821 -10.740 4.778 1.00 79.50 90 LEU A N 1
ATOM 707 C CA . LEU A 1 90 ? -19.107 -11.071 6.178 1.00 79.50 90 LEU A CA 1
ATOM 708 C C . LEU A 1 90 ? -20.375 -10.356 6.677 1.00 79.50 90 LEU A C 1
ATOM 710 O O . LEU A 1 90 ? -20.650 -9.238 6.230 1.00 79.50 90 LEU A O 1
ATOM 714 N N . PRO A 1 91 ? -21.134 -10.963 7.612 1.00 78.12 91 PRO A N 1
ATOM 715 C CA . PRO A 1 91 ? -22.300 -10.322 8.213 1.00 78.12 91 PRO A CA 1
ATOM 716 C C . PRO A 1 91 ? -21.881 -9.050 8.955 1.00 78.12 91 PRO A C 1
ATOM 718 O O . PRO A 1 91 ? -20.915 -9.063 9.715 1.00 78.12 91 PRO A O 1
ATOM 721 N N . MET A 1 92 ? -22.609 -7.956 8.720 1.00 69.94 92 MET A N 1
ATOM 722 C CA . MET A 1 92 ? -22.326 -6.619 9.271 1.00 69.94 92 MET A CA 1
ATOM 723 C C . MET A 1 92 ? -22.884 -6.426 10.690 1.00 69.94 92 MET A C 1
ATOM 725 O O . MET A 1 92 ? -22.814 -5.330 11.242 1.00 69.94 92 MET A O 1
ATOM 729 N N . ASP A 1 93 ? -23.427 -7.484 11.281 1.00 75.81 93 ASP A N 1
ATOM 730 C CA . ASP A 1 93 ? -24.085 -7.439 12.579 1.00 75.81 93 ASP A CA 1
ATOM 731 C C . ASP A 1 93 ? -23.046 -7.477 13.714 1.00 75.81 93 ASP A C 1
ATOM 733 O O . ASP A 1 93 ? -22.087 -8.255 13.689 1.00 75.81 93 ASP A O 1
ATOM 737 N N . GLY A 1 94 ? -23.215 -6.609 14.717 1.00 76.56 94 GLY A N 1
ATOM 738 C CA . GLY A 1 94 ? -22.367 -6.585 15.920 1.00 76.56 94 GLY A CA 1
ATOM 739 C C . GLY A 1 94 ? -20.973 -5.963 15.743 1.00 76.56 94 GLY A C 1
ATOM 740 O O . GLY A 1 94 ? -20.051 -6.285 16.496 1.00 76.56 94 GLY A O 1
ATOM 741 N N . ILE A 1 95 ? -20.782 -5.075 14.760 1.00 80.25 95 ILE A N 1
ATOM 742 C CA . ILE A 1 95 ? -19.491 -4.397 14.524 1.00 80.25 95 ILE A CA 1
ATOM 743 C C . ILE A 1 95 ? -19.028 -3.622 15.766 1.00 80.25 95 ILE A C 1
ATOM 745 O O . ILE A 1 95 ? -17.862 -3.721 16.153 1.00 80.25 95 ILE A O 1
ATOM 749 N N . ASP A 1 96 ? -19.937 -2.893 16.411 1.00 82.81 96 ASP A N 1
ATOM 750 C CA . ASP A 1 96 ? -19.615 -2.058 17.572 1.00 82.81 96 ASP A CA 1
ATOM 751 C C . ASP A 1 96 ? -19.142 -2.892 18.770 1.00 82.81 96 ASP A C 1
ATOM 753 O O . ASP A 1 96 ? -18.173 -2.534 19.443 1.00 82.81 96 ASP A O 1
ATOM 757 N N . GLU A 1 97 ? -19.762 -4.054 18.986 1.00 83.94 97 GLU A N 1
ATOM 758 C CA . GLU A 1 97 ? -19.386 -4.992 20.044 1.00 83.94 97 GLU A CA 1
ATOM 759 C C . GLU A 1 97 ? -17.986 -5.568 19.802 1.00 83.94 97 GLU A C 1
ATOM 761 O O . GLU A 1 97 ? -17.117 -5.503 20.677 1.00 83.94 97 GLU A O 1
ATOM 766 N N . LYS A 1 98 ? -17.714 -6.041 18.577 1.00 82.50 98 LYS A N 1
ATOM 767 C CA . LYS A 1 98 ? -16.389 -6.556 18.193 1.00 82.50 98 LYS A CA 1
ATOM 768 C C . LYS A 1 98 ? -15.300 -5.492 18.327 1.00 82.50 98 LYS A C 1
ATOM 770 O O . LYS A 1 98 ? -14.198 -5.797 18.786 1.00 82.50 98 LYS A O 1
ATOM 775 N N . ILE A 1 99 ? -15.590 -4.243 17.964 1.00 85.06 99 ILE A N 1
ATOM 776 C CA . ILE A 1 99 ? -14.652 -3.125 18.130 1.00 85.06 99 ILE A CA 1
ATOM 777 C C . ILE A 1 99 ? -14.378 -2.855 19.609 1.00 85.06 99 ILE A C 1
ATOM 779 O O . ILE A 1 99 ? -13.229 -2.597 19.977 1.00 85.06 99 ILE A O 1
ATOM 783 N N . ASN A 1 100 ? -15.398 -2.921 20.462 1.00 87.00 100 ASN A N 1
ATOM 784 C CA . ASN A 1 100 ? -15.218 -2.693 21.890 1.00 87.00 100 ASN A CA 1
ATOM 785 C C . ASN A 1 100 ? -14.327 -3.773 22.527 1.00 87.00 100 ASN A C 1
ATOM 787 O O . ASN A 1 100 ? -13.382 -3.440 23.246 1.00 87.00 100 ASN A O 1
ATOM 791 N N . ILE A 1 101 ? -14.540 -5.042 22.162 1.00 86.88 101 ILE A N 1
ATOM 792 C CA . ILE A 1 101 ? -13.682 -6.166 22.571 1.00 86.88 101 ILE A CA 1
ATOM 793 C C . ILE A 1 101 ? -12.234 -5.939 22.109 1.00 86.88 101 ILE A C 1
ATOM 795 O O . ILE A 1 101 ? -11.293 -6.070 22.893 1.00 86.88 101 ILE A O 1
ATOM 799 N N . LEU A 1 102 ? -12.031 -5.530 20.851 1.00 85.56 102 LEU A N 1
ATOM 800 C CA . LEU A 1 102 ? -10.693 -5.239 20.323 1.00 85.56 102 LEU A CA 1
ATOM 801 C C . LEU A 1 102 ? -9.996 -4.113 21.095 1.00 85.56 102 LEU A C 1
ATOM 803 O O . LEU A 1 102 ? -8.811 -4.225 21.406 1.00 85.56 102 LEU A O 1
ATOM 807 N N . LYS A 1 103 ? -10.715 -3.042 21.446 1.00 86.75 103 LYS A N 1
ATOM 808 C CA . LYS A 1 103 ? -10.161 -1.961 22.276 1.00 86.75 103 LYS A CA 1
ATOM 809 C C . LYS A 1 103 ? -9.794 -2.439 23.675 1.00 86.75 103 LYS A C 1
ATOM 811 O O . LYS A 1 103 ? -8.796 -1.969 24.217 1.00 86.75 103 LYS A O 1
ATOM 816 N N . GLN A 1 104 ? -10.594 -3.322 24.267 1.00 88.94 104 GLN A N 1
ATOM 817 C CA . GLN A 1 104 ? -10.318 -3.874 25.590 1.00 88.94 104 GLN A CA 1
ATOM 818 C C . GLN A 1 104 ? -9.032 -4.711 25.574 1.00 88.94 104 GLN A C 1
ATOM 820 O O . GLN A 1 104 ? -8.153 -4.476 26.400 1.00 88.94 104 GLN A O 1
ATOM 825 N N . ASN A 1 105 ? -8.869 -5.579 24.572 1.00 89.25 105 ASN A N 1
ATOM 826 C CA . ASN A 1 105 ? -7.655 -6.382 24.390 1.00 89.25 105 ASN A CA 1
ATOM 827 C C . ASN A 1 105 ? -6.412 -5.519 24.118 1.00 89.25 105 ASN A C 1
ATOM 829 O O . ASN A 1 105 ? -5.318 -5.816 24.586 1.00 89.25 105 ASN A O 1
ATOM 833 N 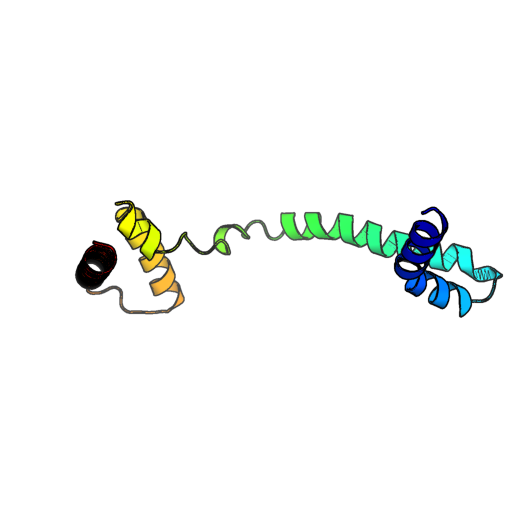N . LEU A 1 106 ? -6.554 -4.423 23.366 1.00 87.88 106 LEU A N 1
ATOM 834 C CA . LEU A 1 106 ? -5.434 -3.502 23.142 1.00 87.88 106 LEU A CA 1
ATOM 835 C C . LEU A 1 106 ? -5.012 -2.789 24.433 1.00 87.88 106 LEU A C 1
ATOM 837 O O . LEU A 1 106 ? -3.817 -2.599 24.656 1.00 87.88 106 LEU A O 1
ATOM 841 N N . ARG A 1 107 ? -5.974 -2.417 25.288 1.00 85.94 107 ARG A N 1
ATOM 842 C CA . ARG A 1 107 ? -5.687 -1.810 26.596 1.00 85.94 107 ARG A CA 1
ATOM 843 C C . ARG A 1 107 ? -5.008 -2.792 27.545 1.00 85.94 107 ARG A C 1
ATOM 845 O O . ARG A 1 107 ? -4.058 -2.393 28.207 1.00 85.94 107 ARG A O 1
ATOM 852 N N . SER A 1 108 ? -5.448 -4.052 27.593 1.00 89.81 108 SER A N 1
ATOM 853 C CA . SER A 1 108 ? -4.818 -5.057 28.461 1.00 89.81 108 SER A CA 1
ATOM 854 C C . SER A 1 108 ? -3.358 -5.293 28.077 1.00 89.81 108 SER A C 1
ATOM 856 O O . SER A 1 108 ? -2.485 -5.172 28.930 1.00 89.81 108 SER A O 1
ATOM 858 N N . VAL A 1 109 ? -3.076 -5.489 26.786 1.00 87.31 109 VAL A N 1
ATOM 859 C CA . VAL A 1 109 ? -1.704 -5.661 26.280 1.00 87.31 109 VAL A CA 1
ATOM 860 C C . VAL A 1 109 ? -0.850 -4.417 26.544 1.00 87.31 109 VAL A C 1
ATOM 862 O O . VAL A 1 109 ? 0.311 -4.532 26.924 1.00 87.31 109 VAL A O 1
ATOM 865 N N . SER A 1 110 ? -1.410 -3.214 26.375 1.00 86.25 110 SER A N 1
ATOM 866 C CA . SER A 1 110 ? -0.688 -1.975 26.694 1.00 86.25 110 SER A CA 1
ATOM 867 C C . SER A 1 110 ? -0.312 -1.900 28.174 1.00 86.25 110 SER A C 1
ATOM 869 O O . SER A 1 110 ? 0.791 -1.468 28.493 1.00 86.25 110 SER A O 1
ATOM 871 N N . ASN A 1 111 ? -1.208 -2.317 29.068 1.00 87.44 111 ASN A N 1
ATOM 872 C CA . ASN A 1 111 ? -0.948 -2.320 30.504 1.00 87.44 111 ASN A CA 1
ATOM 873 C C . ASN A 1 111 ? 0.111 -3.363 30.881 1.00 87.44 111 ASN A C 1
ATOM 875 O O . ASN A 1 111 ? 1.004 -3.048 31.656 1.00 87.44 111 ASN A O 1
ATOM 879 N N . GLU A 1 112 ? 0.072 -4.562 30.297 1.00 90.69 112 GLU A N 1
ATOM 880 C CA . GLU A 1 112 ? 1.109 -5.585 30.506 1.00 90.69 112 GLU A CA 1
ATOM 881 C C . GLU A 1 112 ? 2.498 -5.084 30.092 1.00 90.69 112 GLU A C 1
ATOM 883 O O . GLU A 1 112 ? 3.456 -5.230 30.845 1.00 90.69 112 GLU A O 1
ATOM 888 N N . ILE A 1 113 ? 2.606 -4.419 28.938 1.00 86.62 113 ILE A N 1
ATOM 889 C CA . ILE A 1 113 ? 3.878 -3.856 28.458 1.00 86.62 113 ILE A CA 1
ATOM 890 C C . ILE A 1 113 ? 4.397 -2.753 29.390 1.00 86.62 113 ILE A C 1
ATOM 892 O O . ILE A 1 113 ? 5.607 -2.639 29.586 1.00 86.62 113 ILE A O 1
ATOM 896 N N . LEU A 1 114 ? 3.508 -1.933 29.956 1.00 85.81 114 LEU A N 1
ATOM 897 C CA . LEU A 1 114 ? 3.897 -0.909 30.929 1.00 85.81 114 LEU A CA 1
ATOM 898 C C . LEU A 1 114 ? 4.426 -1.539 32.221 1.00 85.81 114 LEU A C 1
ATOM 900 O O . LEU A 1 114 ? 5.430 -1.063 32.737 1.00 85.81 114 LEU A O 1
ATOM 904 N N . LEU A 1 115 ? 3.807 -2.626 32.687 1.00 88.12 115 LEU A N 1
ATOM 905 C CA . LEU A 1 115 ? 4.241 -3.367 33.877 1.00 88.12 115 LEU A CA 1
ATOM 906 C C . LEU A 1 115 ? 5.545 -4.152 33.663 1.00 88.12 115 LEU A C 1
ATOM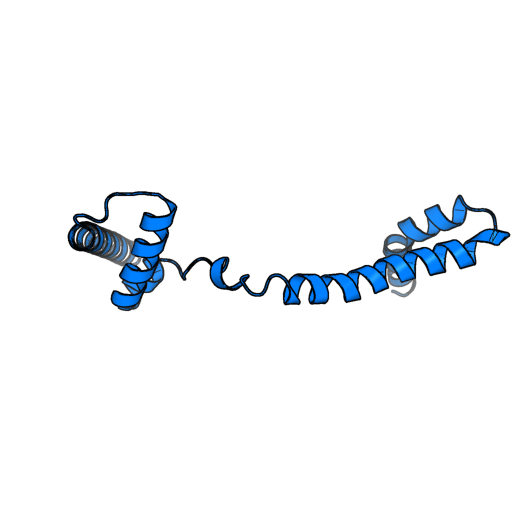 908 O O . LEU A 1 115 ? 6.269 -4.398 34.618 1.00 88.12 115 LEU A O 1
ATOM 912 N N . MET A 1 116 ? 5.855 -4.562 32.429 1.00 85.69 116 MET A N 1
ATOM 913 C CA . MET A 1 116 ? 7.111 -5.254 32.098 1.00 85.69 116 MET A CA 1
ATOM 914 C C . MET A 1 116 ? 8.317 -4.310 31.986 1.00 85.69 116 MET A C 1
ATOM 916 O O . MET A 1 116 ? 9.453 -4.766 32.081 1.00 85.69 116 MET A O 1
ATOM 920 N N . ASN A 1 117 ? 8.075 -3.019 31.736 1.00 81.69 117 ASN A N 1
ATOM 921 C CA . ASN A 1 117 ? 9.114 -2.001 31.544 1.00 81.69 117 ASN A CA 1
ATOM 922 C C . ASN A 1 117 ? 9.273 -1.047 32.743 1.00 81.69 117 ASN A C 1
ATOM 924 O O . ASN A 1 117 ? 10.126 -0.159 32.687 1.00 81.69 117 ASN A O 1
ATOM 928 N N . SER A 1 118 ? 8.439 -1.194 33.777 1.00 68.38 118 SER A N 1
ATOM 929 C CA . SER A 1 118 ? 8.540 -0.501 35.070 1.00 68.38 118 SER A CA 1
ATOM 930 C C . SER A 1 118 ? 9.342 -1.320 36.069 1.00 68.38 118 SER A C 1
ATOM 932 O O . SER A 1 118 ? 10.196 -0.725 36.757 1.00 68.38 118 SER A O 1
#